Protein AF-A0AAE4LJT6-F1 (afdb_monomer_lite)

Secondary structure (DSSP, 8-state):
------EEETTEEEPPGGGS--GGGB--HHHHHHHHHHHHHHTT-BPPPP-HHHHHHHTTT--B-S--TTSTTSHHHHHHHH-SS--SB--HHHHHHHTT-HHHHHHHHHHHHHHHHHHHHHTT---

Organism: NCBI:txid214856

Sequence (127 aa):
MQLGLIKAIEKGYELTVDCFINSAVRKTAAGIYKEICNFCNSKKVTPPNWDKRAMSVLLTKYNSINLSASESITITYQLNERCKTLPEKVSLSYFIKALNMQEQYKAVTERAKQAKQFKENFGGFAF

Foldseek 3Di:
DDPCQWDDDPPGIDGPPPVDQPPVFQDDLVQLLVLQCVLCVVVVAHRADDDPLLSVLCCVQARGDPDDCCDPSHLNVLCVVQCVDDDNYDHSQNSCVSSVNNVVSVVSVVVVVVVVVVCVVPVPDDD

pLDDT: mean 82.6, std 15.69, range [37.88, 97.0]

Structure (mmCIF, N/CA/C/O backbone):
data_AF-A0AAE4LJT6-F1
#
_entry.id   AF-A0AAE4LJT6-F1
#
loop_
_atom_site.group_PDB
_atom_site.id
_atom_site.type_symbol
_atom_site.label_atom_id
_atom_site.label_alt_id
_atom_site.label_comp_id
_atom_site.label_asym_id
_atom_site.label_entity_id
_atom_site.label_seq_id
_atom_site.pdbx_PDB_ins_code
_atom_site.Cartn_x
_atom_site.Cartn_y
_atom_site.Cartn_z
_atom_site.occupancy
_atom_site.B_iso_or_equiv
_atom_site.auth_seq_id
_atom_site.auth_comp_id
_atom_site.auth_asym_id
_atom_site.auth_atom_id
_atom_site.pdbx_PDB_model_num
ATOM 1 N N . MET A 1 1 ? -0.154 10.194 24.386 1.00 38.34 1 MET A N 1
ATOM 2 C CA . MET A 1 1 ? 1.320 10.189 24.280 1.00 38.34 1 MET A CA 1
ATOM 3 C C . MET A 1 1 ? 1.708 11.067 23.105 1.00 38.34 1 MET A C 1
ATOM 5 O O . MET A 1 1 ? 1.409 10.706 21.976 1.00 38.34 1 MET A O 1
ATOM 9 N N . GLN A 1 2 ? 2.270 12.247 23.368 1.00 37.88 2 GLN A N 1
ATOM 10 C CA . GLN A 1 2 ? 2.907 13.076 22.343 1.00 37.88 2 GLN A CA 1
ATOM 11 C C . GLN A 1 2 ? 4.309 12.513 22.109 1.00 37.88 2 GLN A C 1
ATOM 13 O O . GLN A 1 2 ? 5.107 12.462 23.042 1.00 37.88 2 GLN A O 1
ATOM 18 N N . LEU A 1 3 ? 4.597 12.068 20.887 1.00 48.88 3 LEU A N 1
ATOM 19 C CA . LEU A 1 3 ? 5.966 11.778 20.474 1.00 48.88 3 LEU A CA 1
ATOM 20 C C . LEU A 1 3 ? 6.714 13.116 20.447 1.00 48.88 3 LEU A C 1
ATOM 22 O O . LEU A 1 3 ? 6.451 13.966 19.595 1.00 48.88 3 LEU A O 1
ATOM 26 N N . GLY A 1 4 ? 7.591 13.320 21.430 1.00 49.19 4 GLY A N 1
ATOM 27 C CA . GLY A 1 4 ? 8.492 14.465 21.531 1.00 49.19 4 GLY A CA 1
ATOM 28 C C . GLY A 1 4 ? 9.580 14.381 20.469 1.00 49.19 4 GLY A C 1
ATOM 29 O O . GLY A 1 4 ? 10.736 14.124 20.787 1.00 49.19 4 GLY A O 1
ATOM 30 N N . LEU A 1 5 ? 9.190 14.555 19.206 1.00 60.84 5 LEU A N 1
ATOM 31 C CA . LEU A 1 5 ? 10.070 14.435 18.040 1.00 60.84 5 LEU A CA 1
ATOM 32 C C . LEU A 1 5 ? 11.128 15.546 17.994 1.00 60.84 5 LEU A C 1
ATOM 34 O O . LEU A 1 5 ? 12.158 15.388 17.348 1.00 60.84 5 LEU A O 1
ATOM 38 N N . ILE A 1 6 ? 10.875 16.673 18.667 1.00 61.31 6 ILE A N 1
ATOM 39 C CA . ILE A 1 6 ? 11.758 17.837 18.693 1.00 61.31 6 ILE A CA 1
ATOM 40 C C . ILE A 1 6 ? 11.671 18.491 20.076 1.00 61.31 6 ILE A C 1
ATOM 42 O O . ILE A 1 6 ? 10.572 18.778 20.557 1.00 61.31 6 ILE A O 1
ATOM 46 N N . LYS A 1 7 ? 12.821 18.746 20.707 1.00 71.38 7 LYS A N 1
ATOM 47 C CA . LYS A 1 7 ? 12.932 19.485 21.970 1.00 71.38 7 LYS A CA 1
ATOM 48 C C . LYS A 1 7 ? 13.518 20.869 21.701 1.00 71.38 7 LYS A C 1
ATOM 50 O O . LYS A 1 7 ? 14.602 20.982 21.139 1.00 71.38 7 LYS A O 1
ATOM 55 N N . ALA A 1 8 ? 12.818 21.926 22.104 1.00 75.50 8 ALA A N 1
ATOM 56 C CA . ALA A 1 8 ? 13.373 23.277 22.061 1.00 75.50 8 ALA A CA 1
ATOM 57 C C . ALA A 1 8 ? 14.460 23.437 23.138 1.00 75.50 8 ALA A C 1
ATOM 59 O O . ALA A 1 8 ? 14.272 23.021 24.283 1.00 75.50 8 ALA A O 1
ATOM 60 N N . ILE A 1 9 ? 15.582 24.043 22.764 1.00 80.81 9 ILE A N 1
ATOM 61 C CA . ILE A 1 9 ? 16.697 24.398 23.646 1.00 80.81 9 ILE A CA 1
ATOM 62 C C . ILE A 1 9 ? 17.036 25.880 23.466 1.00 80.81 9 ILE A C 1
ATOM 64 O O . ILE A 1 9 ? 16.627 26.513 22.495 1.00 80.81 9 ILE A O 1
ATOM 68 N N . GLU A 1 10 ? 17.812 26.438 24.394 1.00 78.19 10 GLU A N 1
ATOM 69 C CA . GLU A 1 10 ? 18.091 27.880 24.493 1.00 78.19 10 GLU A CA 1
ATOM 70 C C . GLU A 1 10 ? 18.632 28.515 23.195 1.00 78.19 10 GLU A C 1
ATOM 72 O O . GLU A 1 10 ? 18.427 29.701 22.950 1.00 78.19 10 GLU A O 1
ATOM 77 N N . LYS A 1 11 ? 19.281 27.726 22.326 1.00 77.12 11 LYS A N 1
ATOM 78 C CA . LYS A 1 11 ? 19.826 28.178 21.033 1.00 77.12 11 LYS A CA 1
ATOM 79 C C . LYS A 1 11 ? 19.384 27.32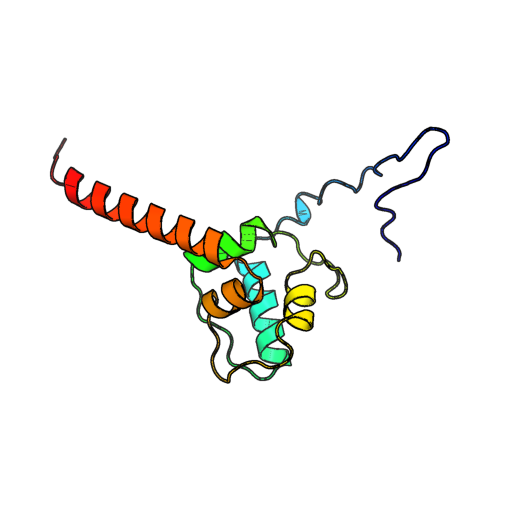8 19.836 1.00 77.12 11 LYS A C 1
ATOM 81 O O . LYS A 1 11 ? 20.121 27.225 18.858 1.00 77.12 11 LYS A O 1
ATOM 86 N N . GLY A 1 12 ? 18.206 26.705 19.892 1.00 75.88 12 GLY A N 1
ATOM 87 C CA . GLY A 1 12 ? 17.660 25.976 18.745 1.00 75.88 12 GLY A CA 1
ATOM 88 C C . GLY A 1 12 ? 16.780 24.793 19.121 1.00 75.88 12 GLY A C 1
ATOM 89 O O . GLY A 1 12 ? 16.034 24.835 20.093 1.00 75.88 12 GLY A O 1
ATOM 90 N N . TYR A 1 13 ? 16.865 23.731 18.327 1.00 73.75 13 TYR A N 1
ATOM 91 C CA . TYR A 1 13 ? 16.080 22.520 18.518 1.00 73.75 13 TYR A CA 1
ATOM 92 C C . TYR A 1 13 ? 16.996 21.297 18.512 1.00 73.75 13 TYR A C 1
ATOM 94 O O . TYR A 1 13 ? 17.849 21.161 17.637 1.00 73.75 13 TYR A O 1
ATOM 102 N N . GLU A 1 14 ? 16.802 20.411 19.481 1.00 65.56 14 GLU A N 1
ATOM 103 C CA . GLU A 1 14 ? 17.462 19.115 19.573 1.00 65.56 14 GLU A CA 1
ATOM 104 C C . GLU A 1 14 ? 16.492 18.024 19.099 1.00 65.56 14 GLU A C 1
ATOM 106 O O . GLU A 1 14 ? 15.342 17.951 19.546 1.00 65.56 14 GLU A O 1
ATOM 111 N N . LEU A 1 15 ? 16.950 17.176 18.176 1.00 65.00 15 LEU A N 1
ATOM 112 C CA . LEU A 1 15 ? 16.246 15.946 17.823 1.00 65.00 15 LEU A CA 1
ATOM 113 C C . LEU A 1 15 ? 16.491 14.942 18.948 1.00 65.00 15 LEU A C 1
ATOM 115 O O . LEU A 1 15 ? 17.636 14.602 19.239 1.00 65.00 15 LEU A O 1
ATOM 119 N N . THR A 1 16 ? 15.424 14.479 19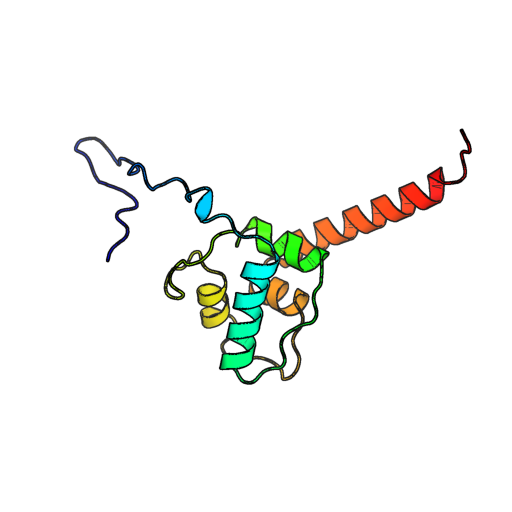.594 1.00 62.06 16 THR A N 1
ATOM 120 C CA . THR A 1 16 ? 15.541 13.444 20.624 1.00 62.06 16 THR A CA 1
ATOM 121 C C . THR A 1 16 ? 16.032 12.143 19.976 1.00 62.06 16 THR A C 1
ATOM 123 O O . THR A 1 16 ? 15.769 11.883 18.801 1.00 62.06 16 THR A O 1
ATOM 126 N N . VAL A 1 17 ? 16.789 11.327 20.717 1.00 50.00 17 VAL A N 1
ATOM 127 C CA . VAL A 1 17 ? 17.453 10.091 20.232 1.00 50.00 17 VAL A CA 1
ATOM 128 C C . VAL A 1 17 ? 16.515 9.059 19.577 1.00 50.00 17 VAL A C 1
ATOM 130 O O . VAL A 1 17 ? 16.986 8.168 18.875 1.00 50.00 17 VAL A O 1
ATOM 133 N N . ASP A 1 18 ? 15.199 9.239 19.699 1.00 50.19 18 ASP A N 1
ATOM 134 C CA . ASP A 1 18 ? 14.158 8.459 19.020 1.00 50.19 18 ASP A CA 1
ATOM 135 C C . ASP A 1 18 ? 13.809 8.979 17.605 1.00 50.19 18 ASP A C 1
ATOM 137 O O . ASP A 1 18 ? 12.872 8.497 16.966 1.00 50.19 18 ASP A O 1
ATOM 141 N N . CYS A 1 19 ? 14.554 9.957 17.074 1.00 52.75 19 CYS A N 1
ATOM 142 C CA . CYS A 1 19 ? 14.349 10.507 15.728 1.00 52.75 19 CYS A CA 1
ATOM 143 C C . CYS A 1 19 ? 14.723 9.522 14.601 1.00 52.75 19 CYS A C 1
ATOM 145 O O . CYS A 1 19 ? 14.325 9.702 13.445 1.00 52.75 19 CYS A O 1
ATOM 147 N N . PHE A 1 20 ? 15.472 8.461 14.905 1.00 50.56 20 PHE A N 1
ATOM 148 C CA . PHE A 1 20 ? 15.686 7.374 13.959 1.00 50.56 20 PHE A CA 1
ATOM 149 C C . PHE A 1 20 ? 14.567 6.353 14.129 1.00 50.56 20 PHE A C 1
ATOM 151 O O . PHE A 1 20 ? 14.456 5.730 15.182 1.00 50.56 20 PHE A O 1
ATOM 158 N N . ILE A 1 21 ? 13.761 6.147 13.079 1.00 51.16 21 ILE A N 1
ATOM 159 C CA . ILE A 1 21 ? 12.835 5.009 13.007 1.00 51.16 21 ILE A CA 1
ATOM 160 C C . ILE A 1 21 ? 13.644 3.758 13.359 1.00 51.16 21 ILE A C 1
ATOM 162 O O . ILE A 1 21 ? 14.527 3.355 12.592 1.00 51.16 21 ILE A O 1
ATOM 166 N N . ASN A 1 22 ? 13.360 3.200 14.539 1.00 49.34 22 ASN A N 1
ATOM 167 C CA . ASN A 1 22 ? 14.025 2.028 15.087 1.00 49.34 22 ASN A CA 1
ATOM 168 C C . ASN A 1 22 ? 14.101 0.955 13.987 1.00 49.34 22 ASN A C 1
ATOM 170 O O . ASN A 1 22 ? 13.131 0.743 13.256 1.00 49.34 22 ASN A O 1
ATOM 174 N N . SER A 1 23 ? 15.244 0.294 13.809 1.00 52.31 23 SER A N 1
ATOM 175 C CA . SER A 1 23 ? 15.384 -0.744 12.778 1.00 52.31 23 SER A CA 1
ATOM 176 C C . SER A 1 23 ? 14.341 -1.858 12.951 1.00 52.31 23 SER A C 1
ATOM 178 O O . SER A 1 23 ? 13.882 -2.409 11.952 1.00 52.31 23 SER A O 1
ATOM 180 N N . ALA A 1 24 ? 13.874 -2.094 14.186 1.00 49.94 24 ALA A N 1
ATOM 181 C CA . ALA A 1 24 ? 12.760 -2.987 14.516 1.00 49.94 24 ALA A CA 1
ATOM 182 C C . ALA A 1 24 ? 11.396 -2.553 13.926 1.00 49.94 24 ALA A C 1
ATOM 184 O O . ALA A 1 24 ? 10.488 -3.372 13.795 1.00 49.94 24 ALA A O 1
ATOM 185 N N . VAL A 1 25 ? 11.251 -1.277 13.554 1.00 51.44 25 VAL A N 1
ATOM 186 C CA . VAL A 1 25 ? 10.048 -0.657 12.968 1.00 51.44 25 VAL A CA 1
ATOM 187 C C . VAL A 1 25 ? 10.099 -0.644 11.430 1.00 51.44 25 VAL A C 1
ATOM 189 O O . VAL A 1 25 ? 9.081 -0.386 10.790 1.00 51.44 25 VAL A O 1
ATOM 192 N N . ARG A 1 26 ? 11.233 -0.974 10.787 1.00 54.06 26 ARG A N 1
ATOM 193 C CA . ARG A 1 26 ? 11.282 -1.142 9.320 1.00 54.06 26 ARG A CA 1
ATOM 194 C C . ARG A 1 26 ? 10.540 -2.429 8.933 1.00 54.06 26 ARG A C 1
ATOM 196 O O . ARG A 1 26 ? 11.049 -3.524 9.161 1.00 54.06 26 ARG A O 1
ATOM 203 N N . LYS A 1 27 ? 9.336 -2.331 8.350 1.00 65.25 27 LYS A N 1
ATOM 204 C CA . LYS A 1 27 ? 8.557 -3.519 7.941 1.00 65.25 27 LYS A CA 1
ATOM 205 C C . LYS A 1 27 ? 8.968 -4.058 6.587 1.00 65.25 27 LYS A C 1
ATOM 207 O O . LYS A 1 27 ? 9.353 -3.357 5.654 1.00 65.25 27 LYS A O 1
ATOM 212 N N . THR A 1 28 ? 8.728 -5.354 6.493 1.00 78.25 28 THR A N 1
ATOM 213 C CA . THR A 1 28 ? 8.649 -6.139 5.275 1.00 78.25 28 THR A CA 1
ATOM 214 C C . THR A 1 28 ? 7.427 -5.737 4.446 1.00 78.25 28 THR A C 1
ATOM 216 O O . THR A 1 28 ? 6.382 -5.341 4.969 1.00 78.25 28 THR A O 1
ATOM 219 N N . ALA A 1 29 ? 7.528 -5.895 3.129 1.00 86.56 29 ALA A N 1
ATOM 220 C CA . ALA A 1 29 ? 6.472 -5.564 2.175 1.00 86.56 29 ALA A CA 1
ATOM 221 C C . ALA A 1 29 ? 5.096 -6.183 2.528 1.00 86.56 29 ALA A C 1
ATOM 223 O O . ALA A 1 29 ? 4.059 -5.543 2.356 1.00 86.56 29 ALA A O 1
ATOM 224 N N . ALA A 1 30 ? 5.087 -7.402 3.082 1.00 89.31 30 ALA A N 1
ATOM 225 C CA . ALA A 1 30 ? 3.878 -8.108 3.517 1.00 89.31 30 ALA A CA 1
ATOM 226 C C . ALA A 1 30 ? 3.100 -7.350 4.600 1.00 89.31 30 ALA A C 1
ATOM 228 O O . ALA A 1 30 ? 1.873 -7.371 4.654 1.00 89.31 30 ALA A O 1
ATOM 229 N N . GLY A 1 31 ? 3.824 -6.661 5.468 1.00 90.56 31 GLY A N 1
ATOM 230 C CA . GLY A 1 31 ? 3.247 -5.978 6.596 1.00 90.56 31 GLY A CA 1
ATOM 231 C C . GLY A 1 31 ? 2.524 -4.678 6.241 1.00 90.56 31 GLY A C 1
ATOM 232 O O . GLY A 1 31 ? 1.457 -4.416 6.790 1.00 90.56 31 GLY A O 1
ATOM 233 N N . ILE A 1 32 ? 3.064 -3.907 5.293 1.00 92.19 32 ILE A N 1
ATOM 234 C CA . ILE A 1 32 ? 2.376 -2.741 4.715 1.00 92.19 32 ILE A CA 1
ATOM 235 C C . ILE A 1 32 ? 1.174 -3.194 3.886 1.00 92.19 32 ILE A C 1
ATOM 237 O O . ILE A 1 32 ? 0.094 -2.619 3.981 1.00 92.19 32 ILE A O 1
ATOM 241 N N . TYR A 1 33 ? 1.319 -4.281 3.128 1.00 95.00 33 TYR A N 1
ATOM 242 C CA . TYR A 1 33 ? 0.202 -4.854 2.384 1.00 95.00 33 TYR A CA 1
ATOM 243 C C . TYR A 1 33 ? -0.943 -5.315 3.294 1.00 95.00 33 TYR A C 1
ATOM 245 O O . TYR A 1 33 ? -2.105 -5.071 2.978 1.00 95.00 33 TYR A O 1
ATOM 253 N N . LYS A 1 34 ? -0.636 -5.899 4.460 1.00 93.50 34 LYS A N 1
ATOM 254 C CA . LYS A 1 34 ? -1.646 -6.247 5.470 1.00 93.50 34 LYS A CA 1
ATOM 255 C C . LYS A 1 34 ? -2.418 -5.017 5.958 1.00 93.50 34 LYS A C 1
ATOM 257 O O . LYS A 1 34 ? -3.631 -5.100 6.115 1.00 93.50 34 LYS A O 1
ATOM 262 N N . GLU A 1 35 ? -1.756 -3.878 6.159 1.00 93.88 35 GLU A N 1
ATOM 263 C CA . GLU A 1 35 ? -2.430 -2.625 6.537 1.00 93.88 35 GLU A CA 1
ATOM 264 C C . GLU A 1 35 ? -3.371 -2.121 5.435 1.00 93.88 35 GLU A C 1
ATOM 266 O O . GLU A 1 35 ? -4.515 -1.772 5.723 1.00 93.88 35 GLU A O 1
ATOM 271 N N . ILE A 1 36 ? -2.947 -2.183 4.168 1.00 95.44 36 ILE A N 1
ATOM 272 C CA . ILE A 1 36 ? -3.808 -1.856 3.018 1.00 95.44 36 ILE A CA 1
ATOM 273 C C . ILE A 1 36 ? -5.024 -2.792 2.966 1.00 95.44 36 ILE A C 1
ATOM 275 O O . ILE A 1 36 ? -6.148 -2.332 2.768 1.00 95.44 36 ILE A O 1
ATOM 279 N N . CYS A 1 37 ? -4.825 -4.097 3.177 1.00 95.38 37 CYS A N 1
ATOM 280 C CA . CYS A 1 37 ? -5.918 -5.071 3.206 1.00 95.38 37 CYS A CA 1
ATOM 281 C C . CYS A 1 37 ? -6.902 -4.779 4.343 1.00 95.38 37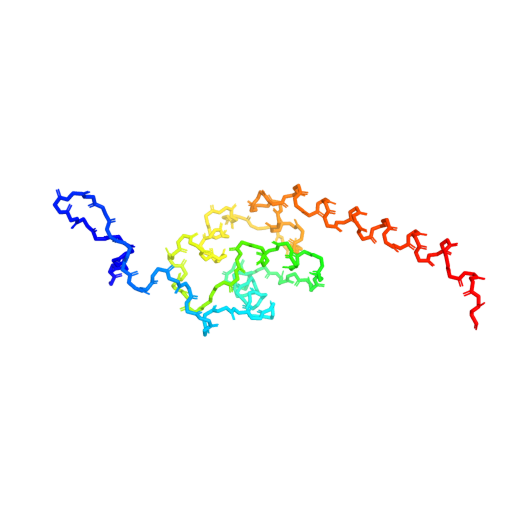 CYS A C 1
ATOM 283 O O . CYS A 1 37 ? -8.109 -4.756 4.118 1.00 95.38 37 CYS A O 1
ATOM 285 N N . ASN A 1 38 ? -6.399 -4.494 5.546 1.00 95.12 38 ASN A N 1
ATOM 286 C CA . ASN A 1 38 ? -7.227 -4.137 6.696 1.00 95.12 38 ASN A CA 1
ATOM 287 C C . ASN A 1 38 ? -8.040 -2.861 6.441 1.00 95.12 38 ASN A C 1
ATOM 289 O O . ASN A 1 38 ? -9.217 -2.804 6.795 1.00 95.12 38 ASN A O 1
ATOM 293 N N . PHE A 1 39 ? -7.437 -1.860 5.795 1.00 95.12 39 PHE A N 1
ATOM 294 C CA . PHE A 1 39 ? -8.138 -0.652 5.367 1.00 95.12 39 PHE A CA 1
ATOM 295 C C . PHE A 1 39 ? -9.259 -0.963 4.360 1.00 95.12 39 PHE A C 1
ATOM 297 O O . PHE A 1 39 ? -10.375 -0.480 4.524 1.00 95.12 39 PHE A O 1
ATOM 304 N N . CYS A 1 40 ? -9.013 -1.809 3.355 1.00 95.75 40 CYS A N 1
ATOM 305 C CA . CYS A 1 40 ? -10.055 -2.207 2.398 1.00 95.75 40 CYS A CA 1
ATOM 306 C C . CYS A 1 40 ? -11.204 -2.953 3.097 1.00 95.75 40 CYS A C 1
ATOM 308 O O . CYS A 1 40 ? -12.373 -2.632 2.885 1.00 95.75 40 CYS A O 1
ATOM 310 N N . ASN A 1 41 ? -10.869 -3.879 4.000 1.00 94.62 41 ASN A N 1
ATOM 311 C CA . ASN A 1 41 ? -11.844 -4.652 4.767 1.00 94.62 41 ASN A CA 1
ATOM 312 C C . ASN A 1 41 ? -12.724 -3.761 5.656 1.00 94.62 41 ASN A C 1
ATOM 314 O O . ASN A 1 41 ? -13.936 -3.960 5.704 1.00 94.62 41 ASN A O 1
ATOM 318 N N . SER A 1 42 ? -12.155 -2.744 6.316 1.00 94.38 42 SER A N 1
ATOM 319 C CA . SER A 1 42 ? -12.938 -1.809 7.144 1.00 94.38 42 SER A CA 1
ATOM 320 C C . SER A 1 42 ? -13.919 -0.967 6.319 1.00 94.38 42 SER A C 1
ATOM 322 O O . SER A 1 42 ? -14.965 -0.556 6.820 1.00 94.38 42 SER A O 1
ATOM 324 N N . LYS A 1 43 ? -13.616 -0.764 5.033 1.00 93.75 43 LYS A N 1
ATOM 325 C CA . LYS A 1 43 ? -14.484 -0.109 4.048 1.00 93.75 43 LYS A CA 1
ATOM 326 C C . LYS A 1 43 ? -15.401 -1.080 3.297 1.00 93.75 43 LYS A C 1
ATOM 328 O O . LYS A 1 43 ? -16.139 -0.635 2.426 1.00 93.75 43 LYS A O 1
ATOM 333 N N . LYS A 1 44 ? -15.383 -2.377 3.638 1.00 93.69 44 LYS A N 1
ATOM 334 C CA . LYS A 1 44 ? -16.134 -3.450 2.960 1.00 93.69 44 LYS A CA 1
ATOM 335 C C . LYS A 1 44 ? -15.825 -3.551 1.457 1.00 93.69 44 LYS A C 1
ATOM 337 O O . LYS A 1 44 ? -16.694 -3.886 0.661 1.00 93.69 44 LYS A O 1
ATOM 342 N N . VAL A 1 45 ? -14.581 -3.262 1.077 1.00 94.12 45 VAL A N 1
ATOM 343 C CA . VAL A 1 45 ? -14.077 -3.354 -0.300 1.00 94.12 45 VAL A CA 1
ATOM 344 C C . VAL A 1 45 ? -13.128 -4.537 -0.418 1.00 94.12 45 VAL A C 1
ATOM 346 O O . VAL A 1 45 ? -12.351 -4.813 0.496 1.00 94.12 45 VAL A O 1
ATOM 349 N N . THR A 1 46 ? -13.164 -5.220 -1.563 1.00 95.44 46 THR A N 1
ATOM 350 C CA . THR A 1 46 ? -12.273 -6.358 -1.821 1.00 95.44 46 THR A CA 1
ATOM 351 C C . THR A 1 46 ? -10.815 -5.883 -1.852 1.00 95.44 46 THR A C 1
ATOM 353 O O . THR A 1 46 ? -10.496 -4.997 -2.653 1.00 95.44 46 THR A O 1
ATOM 356 N N . PRO A 1 47 ? -9.915 -6.445 -1.021 1.00 95.44 47 PRO A N 1
ATOM 357 C CA . PRO A 1 47 ? -8.506 -6.073 -1.032 1.00 95.44 47 PRO A CA 1
ATOM 358 C C . PRO A 1 47 ? -7.849 -6.266 -2.409 1.00 95.44 47 PRO A C 1
ATOM 360 O O . PRO A 1 47 ? -8.205 -7.191 -3.142 1.00 95.44 47 PRO A O 1
ATOM 363 N N . PRO A 1 48 ? -6.869 -5.424 -2.774 1.00 96.94 48 PRO A N 1
ATOM 364 C CA . PRO A 1 48 ? -6.201 -5.523 -4.064 1.00 96.94 48 PRO A CA 1
ATOM 365 C C . PRO A 1 48 ? -5.280 -6.746 -4.126 1.00 96.94 48 PRO A C 1
ATOM 367 O O . PRO A 1 48 ? -4.632 -7.097 -3.140 1.00 96.94 48 PRO A O 1
ATOM 370 N N . ASN A 1 49 ? -5.116 -7.326 -5.315 1.00 96.38 49 ASN A N 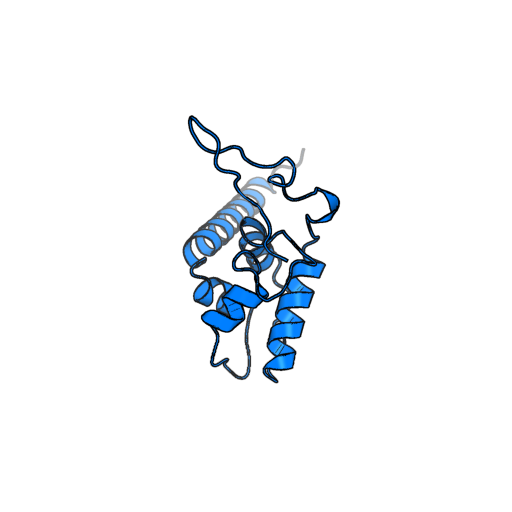1
ATOM 371 C CA . ASN A 1 49 ? -4.075 -8.327 -5.557 1.00 96.38 49 ASN A CA 1
ATOM 372 C C . ASN A 1 49 ? -2.669 -7.735 -5.369 1.00 96.38 49 ASN A C 1
ATOM 374 O O . ASN A 1 49 ? -2.433 -6.545 -5.603 1.00 96.38 49 ASN A O 1
ATOM 378 N N . TRP A 1 50 ? -1.724 -8.589 -4.976 1.00 95.25 50 TRP A N 1
ATOM 379 C CA . TRP A 1 50 ? -0.326 -8.203 -4.823 1.00 95.25 50 TRP A CA 1
ATOM 380 C C . TRP A 1 50 ? 0.303 -7.781 -6.158 1.00 95.25 50 TRP A C 1
ATOM 382 O O . TRP A 1 50 ? 0.289 -8.526 -7.135 1.00 95.25 50 TRP A O 1
ATOM 392 N N . ASP A 1 51 ? 0.946 -6.615 -6.166 1.00 95.31 51 ASP A N 1
ATOM 393 C CA . ASP A 1 51 ? 1.763 -6.110 -7.270 1.00 95.31 51 ASP A CA 1
ATOM 394 C C . ASP A 1 51 ? 3.128 -5.694 -6.712 1.00 95.31 51 ASP A C 1
ATOM 396 O O . ASP A 1 51 ? 3.253 -4.742 -5.938 1.00 95.31 51 ASP A O 1
ATOM 400 N N . LYS A 1 52 ? 4.176 -6.413 -7.131 1.00 92.44 52 LYS A N 1
ATOM 401 C CA . LYS A 1 52 ? 5.552 -6.197 -6.663 1.00 92.44 52 LYS A CA 1
ATOM 402 C C . LYS A 1 52 ? 6.072 -4.791 -6.988 1.00 92.44 52 LYS A C 1
ATOM 404 O O . LYS A 1 52 ? 6.788 -4.209 -6.175 1.00 92.44 52 LYS A O 1
ATOM 409 N N . ARG A 1 53 ? 5.734 -4.239 -8.158 1.00 93.06 53 ARG A N 1
ATOM 410 C CA . ARG A 1 53 ? 6.183 -2.903 -8.583 1.00 93.06 53 ARG A CA 1
ATOM 411 C C . ARG A 1 53 ? 5.471 -1.836 -7.769 1.00 93.06 53 ARG A C 1
ATOM 413 O O . ARG A 1 53 ? 6.125 -0.936 -7.249 1.00 93.06 53 ARG A O 1
ATOM 420 N N . ALA A 1 54 ? 4.160 -1.970 -7.603 1.00 95.62 54 ALA A N 1
ATOM 421 C CA . ALA A 1 54 ? 3.379 -1.021 -6.831 1.00 95.62 54 ALA A CA 1
ATOM 422 C C . ALA A 1 54 ? 3.807 -1.022 -5.357 1.00 95.62 54 ALA A C 1
ATOM 424 O O . ALA A 1 54 ? 4.048 0.037 -4.781 1.00 95.62 54 ALA A O 1
ATOM 425 N N . MET A 1 55 ? 4.021 -2.206 -4.776 1.00 95.00 55 MET A N 1
ATOM 426 C CA . MET A 1 55 ? 4.556 -2.315 -3.420 1.00 95.00 55 MET A CA 1
ATOM 427 C C . MET A 1 55 ? 5.935 -1.679 -3.282 1.00 95.00 55 MET A C 1
ATOM 429 O O . MET A 1 55 ? 6.166 -0.976 -2.305 1.00 95.00 55 MET A O 1
ATOM 433 N N . SER A 1 56 ? 6.837 -1.860 -4.254 1.00 92.62 56 SER A N 1
ATOM 434 C CA . SER A 1 56 ? 8.164 -1.233 -4.189 1.00 92.62 56 SER A CA 1
ATOM 435 C C . SER A 1 56 ? 8.094 0.295 -4.128 1.00 92.62 56 SER A C 1
ATOM 437 O O . SER A 1 56 ? 8.883 0.907 -3.418 1.00 92.62 56 SER A O 1
ATOM 439 N N . VAL A 1 57 ? 7.115 0.897 -4.813 1.00 94.81 57 VAL A N 1
ATOM 440 C CA . VAL A 1 57 ? 6.868 2.343 -4.774 1.00 94.81 57 VAL A CA 1
ATOM 441 C C . VAL A 1 57 ? 6.281 2.756 -3.434 1.00 94.81 57 VAL A C 1
ATOM 443 O O . VAL A 1 57 ? 6.773 3.700 -2.837 1.00 94.81 57 VAL A O 1
ATOM 446 N N . LEU A 1 58 ? 5.274 2.046 -2.921 1.00 94.25 58 LEU A N 1
ATOM 447 C CA . LEU A 1 58 ? 4.673 2.373 -1.622 1.00 94.25 58 LEU A CA 1
ATOM 448 C C . LEU A 1 58 ? 5.712 2.342 -0.491 1.00 94.25 58 LEU A C 1
ATOM 450 O O . LEU A 1 58 ? 5.720 3.224 0.366 1.00 94.25 58 LEU A O 1
ATOM 454 N N . LEU A 1 59 ? 6.632 1.377 -0.535 1.00 91.81 59 LEU A N 1
ATOM 455 C CA . LEU A 1 59 ? 7.688 1.202 0.462 1.00 91.81 59 LEU A CA 1
ATOM 456 C C . LEU A 1 59 ? 8.777 2.282 0.426 1.00 91.81 59 LEU A C 1
ATOM 458 O O . LEU A 1 59 ? 9.554 2.362 1.373 1.00 91.81 59 LEU A O 1
ATOM 462 N N . THR A 1 60 ? 8.853 3.129 -0.608 1.00 89.94 60 THR A N 1
ATOM 463 C CA . THR A 1 60 ? 9.799 4.263 -0.594 1.00 89.94 60 THR A CA 1
ATOM 464 C C . THR A 1 60 ? 9.419 5.298 0.462 1.00 89.94 60 THR A C 1
ATOM 466 O O . THR A 1 60 ? 10.291 5.981 0.992 1.00 89.94 60 THR A O 1
ATOM 469 N N . LYS A 1 61 ? 8.121 5.397 0.777 1.00 89.00 61 LYS A N 1
ATOM 470 C CA . LYS A 1 61 ? 7.560 6.382 1.706 1.00 89.00 61 LYS A CA 1
ATOM 471 C C . LYS A 1 61 ? 6.950 5.745 2.951 1.00 89.00 61 LYS A C 1
ATOM 473 O O . LYS A 1 61 ? 7.073 6.296 4.038 1.00 89.00 61 LYS A O 1
ATOM 478 N N . TYR A 1 62 ? 6.306 4.592 2.799 1.00 90.50 62 TYR A N 1
ATOM 479 C CA . TYR A 1 62 ? 5.589 3.897 3.865 1.00 90.50 62 TYR A CA 1
ATOM 480 C C . TYR A 1 62 ? 6.293 2.581 4.185 1.00 90.50 62 TYR A C 1
ATOM 482 O O . TYR A 1 62 ? 5.874 1.518 3.736 1.00 90.50 62 TYR A O 1
ATOM 490 N N . ASN A 1 63 ? 7.394 2.653 4.930 1.00 84.94 63 ASN A N 1
ATOM 491 C CA . ASN A 1 63 ? 8.191 1.491 5.344 1.00 84.94 63 ASN A CA 1
ATOM 492 C C . ASN A 1 63 ? 8.142 1.219 6.858 1.00 84.94 63 ASN A C 1
ATOM 494 O O . ASN A 1 63 ? 8.799 0.291 7.330 1.00 84.94 63 ASN A O 1
ATOM 498 N N . SER A 1 64 ? 7.352 1.997 7.597 1.00 81.06 64 SER A N 1
ATOM 499 C CA . SER A 1 64 ? 7.261 1.959 9.059 1.00 81.06 64 SER A CA 1
ATOM 500 C C . SER A 1 64 ? 5.933 1.421 9.533 1.00 81.06 64 SER A C 1
ATOM 502 O O . SER A 1 64 ? 4.907 1.616 8.880 1.00 81.06 64 SER A O 1
ATOM 504 N N . ILE A 1 65 ? 5.959 0.736 10.672 1.00 71.69 65 ILE A N 1
ATOM 505 C CA . ILE A 1 65 ? 4.867 -0.131 11.097 1.00 71.69 65 ILE A CA 1
ATOM 506 C C . ILE A 1 65 ? 4.680 -0.286 12.592 1.00 71.69 65 ILE A C 1
ATOM 508 O O . ILE A 1 65 ? 5.588 -0.024 13.362 1.00 71.69 65 ILE A O 1
ATOM 512 N N . ASN A 1 66 ? 3.499 -0.782 12.983 1.00 73.75 66 ASN A N 1
ATOM 513 C CA . ASN A 1 66 ? 3.062 -0.824 14.381 1.00 73.75 66 ASN A CA 1
ATOM 514 C C . ASN A 1 66 ? 3.022 0.587 14.992 1.00 73.75 66 ASN A C 1
ATOM 516 O O . ASN A 1 66 ? 2.978 0.743 16.205 1.00 73.75 66 ASN A O 1
ATOM 520 N N . LEU A 1 67 ? 3.022 1.598 14.124 1.00 80.56 67 LEU A N 1
ATOM 521 C CA . LEU A 1 67 ? 2.709 2.972 14.442 1.00 80.56 67 LEU A CA 1
ATOM 522 C C . LEU A 1 67 ? 1.194 3.108 14.535 1.00 80.56 67 LEU A C 1
ATOM 524 O O . LEU A 1 67 ? 0.445 2.351 13.905 1.00 80.56 67 LEU A O 1
ATOM 528 N N . SER A 1 68 ? 0.740 4.078 15.317 1.00 82.69 68 SER A N 1
ATOM 529 C CA . SER A 1 68 ? -0.686 4.337 15.434 1.00 82.69 68 SER A CA 1
ATOM 530 C C . SER A 1 68 ? -1.254 4.763 14.080 1.00 82.69 68 SER A C 1
ATOM 532 O O . SER A 1 68 ? -0.688 5.606 13.387 1.00 82.69 68 SER A O 1
ATOM 534 N N . ALA A 1 69 ? -2.434 4.251 13.721 1.00 83.31 69 ALA A N 1
ATOM 535 C CA . ALA A 1 69 ? -3.145 4.657 12.504 1.00 83.31 69 ALA A CA 1
ATOM 536 C C . ALA A 1 69 ? -3.558 6.146 12.500 1.00 83.31 69 ALA A C 1
ATOM 538 O O . ALA A 1 69 ? -4.016 6.650 11.477 1.00 83.31 69 ALA A O 1
ATOM 539 N N . SER A 1 70 ? -3.414 6.844 13.633 1.00 84.69 70 SER A N 1
ATOM 540 C CA . SER A 1 70 ? -3.594 8.294 13.756 1.00 84.69 70 SER A CA 1
ATOM 541 C C . SER A 1 70 ? -2.351 9.102 13.370 1.00 84.69 70 SER A C 1
ATOM 543 O O . SER A 1 70 ? -2.425 10.324 13.284 1.00 84.69 70 SER A O 1
ATOM 545 N N . GLU A 1 71 ? -1.198 8.458 13.182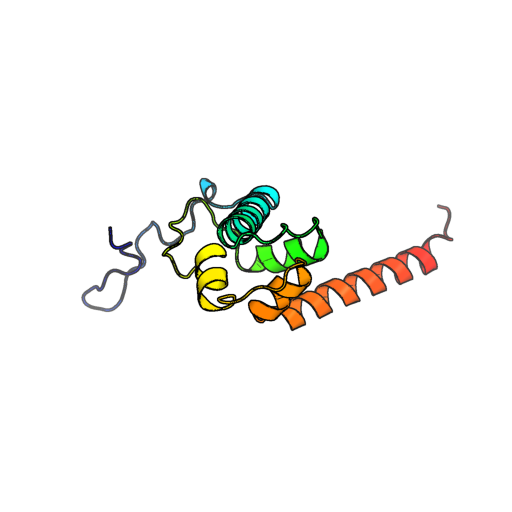 1.00 83.56 71 GLU A N 1
ATOM 546 C CA . GLU A 1 71 ? 0.046 9.140 12.837 1.00 83.56 71 GLU A CA 1
ATOM 547 C C . GLU A 1 71 ? 0.131 9.401 11.333 1.00 83.56 71 GLU A C 1
ATOM 549 O O . GLU A 1 71 ? -0.029 8.493 10.510 1.00 83.56 71 GLU A O 1
ATOM 554 N N . SER A 1 72 ? 0.461 10.644 10.971 1.00 85.38 72 SER A N 1
ATOM 555 C CA . SER A 1 72 ? 0.455 11.123 9.584 1.00 85.38 72 SER A CA 1
ATOM 556 C C . SER A 1 72 ? 1.457 10.424 8.664 1.00 85.38 72 SER A C 1
ATOM 558 O O . SER A 1 72 ? 1.269 10.411 7.444 1.00 85.38 72 SER A O 1
ATOM 560 N N . ILE A 1 73 ? 2.496 9.816 9.240 1.00 83.19 73 ILE A N 1
ATOM 561 C CA . ILE A 1 73 ? 3.518 9.046 8.527 1.00 83.19 73 ILE A CA 1
ATOM 562 C C . ILE A 1 73 ? 3.018 7.664 8.077 1.00 83.19 73 ILE A C 1
ATOM 564 O O . ILE A 1 73 ? 3.619 7.048 7.198 1.00 83.19 73 ILE A O 1
ATOM 568 N N . THR A 1 74 ? 1.910 7.167 8.635 1.00 88.69 74 THR A N 1
ATOM 569 C CA . THR A 1 74 ? 1.393 5.829 8.319 1.00 88.69 74 THR A CA 1
ATOM 570 C C . THR A 1 74 ? 0.602 5.802 7.018 1.00 88.69 74 THR A C 1
ATOM 572 O O . THR A 1 74 ? -0.070 6.766 6.639 1.00 88.69 74 THR A O 1
ATOM 575 N N . ILE A 1 75 ? 0.633 4.654 6.336 1.00 92.88 75 ILE A N 1
ATOM 576 C CA . ILE A 1 75 ? -0.173 4.450 5.129 1.00 92.88 75 ILE A CA 1
ATOM 577 C C . ILE A 1 75 ? -1.669 4.495 5.451 1.00 92.88 75 ILE A C 1
ATOM 579 O O . ILE A 1 75 ? -2.437 5.105 4.713 1.00 92.88 75 ILE A O 1
ATOM 583 N N . THR A 1 76 ? -2.076 3.919 6.584 1.00 93.19 76 THR A N 1
ATOM 584 C CA . THR A 1 76 ? -3.480 3.856 7.002 1.00 93.19 76 THR A CA 1
ATOM 585 C C . THR A 1 76 ? -4.068 5.252 7.220 1.00 93.19 76 THR A C 1
ATOM 587 O O . THR A 1 76 ? -5.156 5.528 6.716 1.00 93.19 76 THR A O 1
ATOM 590 N N . TYR A 1 77 ? -3.341 6.158 7.887 1.00 93.50 77 TYR A N 1
ATOM 591 C CA . TYR A 1 77 ? -3.772 7.551 8.045 1.00 93.50 77 TYR A CA 1
ATOM 592 C C . TYR A 1 77 ? -3.995 8.230 6.689 1.00 93.50 77 TYR A C 1
ATOM 594 O O . TYR A 1 77 ? -5.055 8.794 6.424 1.00 93.50 77 TYR A O 1
ATOM 602 N N . GLN A 1 78 ? -3.014 8.124 5.789 1.00 95.25 78 GLN A N 1
ATOM 603 C CA . GLN A 1 78 ? -3.074 8.769 4.476 1.00 95.25 78 GLN A CA 1
ATOM 604 C C . GLN A 1 78 ? -4.203 8.209 3.605 1.00 95.25 78 GLN A C 1
ATOM 606 O O . GLN A 1 78 ? -4.854 8.957 2.875 1.00 95.25 78 GLN A O 1
ATOM 611 N N . LEU A 1 79 ? -4.462 6.903 3.695 1.00 95.69 79 LEU A N 1
ATOM 612 C CA . LEU A 1 79 ? -5.589 6.268 3.021 1.00 95.69 79 LEU A CA 1
ATOM 613 C C . LEU A 1 79 ? -6.930 6.736 3.595 1.00 95.69 79 LEU A C 1
ATOM 615 O O . LEU A 1 79 ? -7.828 7.042 2.817 1.00 95.69 79 LEU A O 1
ATOM 619 N N . ASN A 1 80 ? -7.066 6.869 4.916 1.00 94.38 80 ASN A N 1
ATOM 620 C CA . ASN A 1 80 ? -8.283 7.407 5.532 1.00 94.38 80 ASN A CA 1
ATOM 621 C C . ASN A 1 80 ? -8.581 8.844 5.077 1.00 94.38 80 ASN A C 1
ATOM 623 O O . ASN A 1 80 ? -9.731 9.157 4.767 1.00 94.38 80 ASN A O 1
ATOM 627 N N . GLU A 1 81 ? -7.552 9.687 4.979 1.00 94.44 81 GLU A N 1
ATOM 628 C CA . GLU A 1 81 ? -7.695 11.078 4.536 1.00 94.44 81 GLU A CA 1
ATOM 629 C C . GLU A 1 81 ? -8.090 11.187 3.057 1.00 94.44 81 GLU A C 1
ATOM 631 O O . GLU A 1 81 ? -8.977 11.961 2.690 1.00 94.44 81 GLU A O 1
ATOM 636 N N . ARG A 1 82 ? -7.440 10.399 2.192 1.00 94.88 82 ARG A N 1
ATOM 637 C CA . ARG A 1 82 ? -7.526 10.554 0.728 1.00 94.88 82 ARG A CA 1
ATOM 638 C C . ARG A 1 82 ? -8.555 9.641 0.067 1.00 94.88 82 ARG A C 1
ATOM 640 O O . ARG A 1 82 ? -9.043 9.959 -1.012 1.00 94.88 82 ARG A O 1
ATOM 647 N N . CYS A 1 83 ? -8.891 8.515 0.689 1.00 94.62 83 CYS A N 1
ATOM 648 C CA . CYS A 1 83 ? -9.760 7.478 0.130 1.00 94.62 83 CYS A CA 1
ATOM 649 C C . CYS A 1 83 ? -11.054 7.343 0.949 1.00 94.62 83 CYS A C 1
ATOM 651 O O . CYS A 1 83 ? -11.383 6.265 1.449 1.00 94.62 83 CYS A O 1
ATOM 653 N N . LYS A 1 84 ? -11.791 8.452 1.110 1.00 89.56 84 LYS A N 1
ATOM 654 C CA . LYS A 1 84 ? -13.059 8.484 1.870 1.00 89.56 84 LYS A CA 1
ATOM 655 C C . LYS A 1 84 ? -14.131 7.592 1.244 1.00 89.56 84 LYS A C 1
ATOM 657 O O . LYS A 1 84 ? -14.850 6.904 1.966 1.00 89.56 84 LYS A O 1
ATOM 662 N N . THR A 1 85 ? -14.180 7.574 -0.084 1.00 88.94 85 THR A N 1
ATOM 663 C CA . THR A 1 85 ? -14.984 6.663 -0.898 1.00 88.94 85 THR A CA 1
ATOM 664 C C . THR A 1 85 ? -14.052 5.792 -1.733 1.00 88.94 85 THR A C 1
ATOM 666 O O . THR A 1 85 ? -13.052 6.262 -2.282 1.00 88.94 85 THR A O 1
ATOM 669 N N . LEU A 1 86 ? -14.353 4.498 -1.792 1.00 92.44 86 LEU A N 1
ATOM 670 C CA . LEU A 1 86 ? -13.596 3.524 -2.568 1.00 92.44 86 LEU A CA 1
ATOM 671 C C . LEU A 1 86 ? -14.515 2.896 -3.618 1.00 92.44 86 LEU A C 1
ATOM 673 O O . LEU A 1 86 ? -15.689 2.668 -3.325 1.00 92.44 86 LEU A O 1
ATOM 677 N N . PRO A 1 87 ? -13.999 2.593 -4.819 1.00 91.38 87 PRO A N 1
ATOM 678 C CA . PRO A 1 87 ? -14.715 1.744 -5.761 1.00 91.38 87 PRO A CA 1
ATOM 679 C C . PRO A 1 87 ? -14.834 0.313 -5.208 1.00 91.38 87 PRO A C 1
ATOM 681 O O . PRO A 1 87 ? -14.028 -0.106 -4.379 1.00 91.38 87 PRO A O 1
ATOM 684 N N . GLU A 1 88 ? -15.797 -0.465 -5.713 1.00 86.38 88 GLU A N 1
ATOM 685 C CA . GLU A 1 88 ? -16.018 -1.864 -5.293 1.00 86.38 88 GLU A CA 1
ATOM 686 C C . GLU A 1 88 ? -14.787 -2.763 -5.486 1.00 86.38 88 GLU A C 1
ATOM 688 O O . GLU A 1 88 ? -14.576 -3.728 -4.747 1.00 86.38 88 GLU A O 1
ATOM 693 N N . LYS A 1 89 ? -13.961 -2.436 -6.487 1.00 89.38 89 LYS A N 1
ATOM 694 C CA . LYS A 1 89 ? -12.701 -3.113 -6.792 1.00 89.38 89 LYS A CA 1
ATOM 695 C C . LYS A 1 89 ? -11.570 -2.099 -6.833 1.00 89.38 89 LYS A C 1
ATOM 697 O O . LYS A 1 89 ? -11.633 -1.114 -7.566 1.00 89.38 89 LYS A O 1
ATOM 702 N N . VAL A 1 90 ? -10.512 -2.380 -6.083 1.00 95.50 90 VAL A N 1
ATOM 703 C CA . VAL A 1 90 ? -9.312 -1.542 -5.995 1.00 95.50 90 VAL A CA 1
ATOM 704 C C . VAL A 1 90 ? -8.072 -2.322 -6.412 1.00 95.50 90 VAL A C 1
ATOM 706 O O . VAL A 1 90 ? -8.020 -3.549 -6.342 1.00 95.50 90 VAL A O 1
ATOM 709 N N . SER A 1 91 ? -7.042 -1.594 -6.831 1.00 97.00 91 SER A N 1
ATOM 710 C CA . SER A 1 91 ? -5.711 -2.123 -7.132 1.00 97.00 91 SER A CA 1
ATOM 711 C C . SER A 1 91 ? -4.651 -1.372 -6.324 1.00 97.00 91 SER A C 1
ATOM 713 O O . SER A 1 91 ? -4.875 -0.251 -5.865 1.00 97.00 91 SER A O 1
ATOM 715 N N . LEU A 1 92 ? -3.445 -1.929 -6.191 1.00 96.81 92 LEU A N 1
ATOM 716 C CA . LEU A 1 92 ? -2.337 -1.169 -5.598 1.00 96.81 92 LEU A CA 1
ATOM 717 C C . LEU A 1 92 ? -1.960 0.063 -6.443 1.00 96.81 92 LEU A C 1
ATOM 719 O O . LEU A 1 92 ? -1.558 1.085 -5.892 1.00 96.81 92 LEU A O 1
ATOM 723 N N . SER A 1 93 ? -2.159 0.015 -7.765 1.00 95.50 93 SER A N 1
ATOM 724 C CA . SER A 1 93 ? -1.974 1.178 -8.643 1.00 95.50 93 SER A CA 1
ATOM 725 C C . SER A 1 93 ? -2.999 2.292 -8.389 1.00 95.50 93 SER A C 1
ATOM 727 O O . SER A 1 93 ? -2.648 3.469 -8.486 1.00 95.50 93 SER A O 1
ATOM 729 N N . TYR A 1 94 ? -4.231 1.950 -7.995 1.00 96.62 94 TYR A N 1
ATOM 730 C CA . TYR A 1 94 ? -5.224 2.927 -7.545 1.00 96.62 94 TYR A CA 1
ATOM 731 C C . TYR A 1 94 ? -4.722 3.681 -6.309 1.00 96.62 94 TYR A C 1
ATOM 733 O O . TYR A 1 94 ? -4.720 4.911 -6.296 1.00 96.62 94 TYR A O 1
ATOM 741 N N . PHE A 1 95 ? -4.212 2.959 -5.306 1.00 96.69 95 PHE A N 1
ATOM 742 C CA . PHE A 1 95 ? -3.676 3.579 -4.093 1.00 96.69 95 PHE A CA 1
ATOM 743 C C . PHE A 1 95 ? -2.449 4.448 -4.364 1.00 96.69 95 PHE A C 1
ATOM 745 O O . PHE A 1 95 ? -2.344 5.538 -3.812 1.00 96.69 95 PHE A O 1
ATOM 752 N N . ILE A 1 96 ? -1.568 4.042 -5.277 1.00 96.75 96 ILE A N 1
ATOM 753 C CA . ILE A 1 96 ? -0.458 4.889 -5.739 1.00 96.75 96 ILE A CA 1
ATOM 754 C C . ILE A 1 96 ? -0.960 6.218 -6.302 1.00 96.75 96 ILE A C 1
ATOM 756 O O . ILE A 1 96 ? -0.387 7.265 -5.998 1.00 96.75 96 ILE A O 1
ATOM 760 N N . LYS A 1 97 ? -2.030 6.198 -7.106 1.00 95.88 97 LYS A N 1
ATOM 761 C CA . LYS A 1 97 ? -2.634 7.422 -7.643 1.00 95.88 97 LYS A CA 1
ATOM 762 C C . LYS A 1 97 ? -3.229 8.277 -6.523 1.00 95.88 97 LYS A C 1
ATOM 764 O O . LYS A 1 97 ? -2.924 9.460 -6.460 1.00 95.88 97 LYS A O 1
ATOM 769 N N . ALA A 1 98 ? -4.008 7.683 -5.619 1.00 95.75 98 ALA A N 1
ATOM 770 C CA . ALA A 1 98 ? -4.628 8.397 -4.498 1.00 95.75 98 ALA A CA 1
ATOM 771 C C . ALA A 1 98 ? -3.593 9.038 -3.548 1.00 95.75 98 ALA A C 1
ATOM 773 O O . ALA A 1 98 ? -3.800 10.129 -3.013 1.00 95.75 98 ALA A O 1
ATOM 774 N N . LEU A 1 99 ? -2.442 8.384 -3.374 1.00 95.81 99 LEU A N 1
ATOM 775 C CA . LEU A 1 99 ? -1.321 8.859 -2.560 1.00 95.81 99 LEU A CA 1
ATOM 776 C C . LEU A 1 99 ? -0.384 9.825 -3.314 1.00 95.81 99 LEU A C 1
ATOM 778 O O . LEU A 1 99 ? 0.630 10.239 -2.754 1.00 95.81 99 LEU A O 1
ATOM 782 N N . ASN A 1 100 ? -0.722 10.214 -4.551 1.00 95.25 100 ASN A N 1
ATOM 783 C CA . ASN A 1 100 ? 0.074 11.085 -5.425 1.00 95.25 100 ASN A CA 1
ATOM 784 C C . ASN A 1 100 ? 1.497 10.557 -5.702 1.00 95.25 100 ASN A C 1
ATOM 786 O O . ASN A 1 100 ? 2.448 11.324 -5.796 1.00 95.25 100 ASN A O 1
ATOM 790 N N . MET A 1 101 ? 1.657 9.239 -5.853 1.00 95.62 101 MET A N 1
ATOM 791 C CA . MET A 1 101 ? 2.947 8.577 -6.118 1.00 95.62 101 MET A CA 1
ATOM 792 C C . MET A 1 101 ? 3.086 8.105 -7.579 1.00 95.62 101 MET A C 1
ATOM 794 O O . MET A 1 101 ? 3.906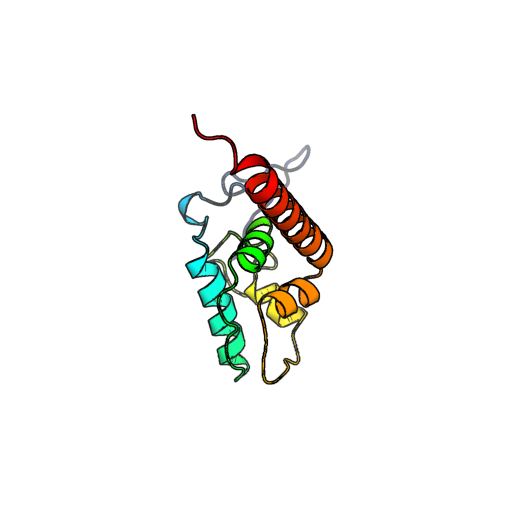 7.243 -7.901 1.00 95.62 101 MET A O 1
ATOM 798 N N . GLN A 1 102 ? 2.267 8.646 -8.488 1.00 95.06 102 GLN A N 1
ATOM 799 C CA . GLN A 1 102 ? 2.145 8.150 -9.862 1.00 95.06 102 GLN A CA 1
ATOM 800 C C . GLN A 1 102 ? 3.436 8.307 -10.683 1.00 95.06 102 GLN A C 1
ATOM 802 O O . GLN A 1 102 ? 3.763 7.422 -11.471 1.00 95.06 102 GLN A O 1
ATOM 807 N N . GLU A 1 103 ? 4.187 9.393 -10.497 1.00 94.25 103 GLU A N 1
ATOM 808 C CA . GLU A 1 103 ? 5.451 9.626 -11.214 1.00 94.25 103 GLU A CA 1
ATOM 809 C C . GLU A 1 103 ? 6.521 8.596 -10.845 1.00 94.25 103 GLU A C 1
ATOM 811 O O . GLU A 1 103 ? 7.167 8.024 -11.723 1.00 94.25 103 GLU A O 1
ATOM 816 N N . GLN A 1 104 ? 6.636 8.271 -9.555 1.00 92.06 104 GLN A N 1
ATOM 817 C CA . GLN A 1 104 ? 7.549 7.233 -9.072 1.00 92.06 104 GLN A CA 1
ATOM 818 C C . GLN A 1 104 ? 7.187 5.865 -9.661 1.00 92.06 104 GLN A C 1
ATOM 820 O O . GLN A 1 104 ? 8.059 5.114 -10.099 1.00 92.06 104 GLN A O 1
ATOM 825 N N . TYR A 1 105 ? 5.892 5.557 -9.743 1.00 93.88 105 TYR A N 1
ATOM 826 C CA . TYR A 1 105 ? 5.419 4.316 -10.352 1.00 93.88 105 TYR A CA 1
ATOM 827 C C . TYR A 1 105 ? 5.671 4.241 -11.858 1.00 93.88 105 TYR A C 1
ATOM 829 O O . TYR A 1 105 ? 6.072 3.181 -12.350 1.00 93.88 105 TYR A O 1
ATOM 837 N N . LYS A 1 106 ? 5.529 5.356 -12.587 1.00 93.56 106 LYS A N 1
ATOM 838 C CA . LYS A 1 106 ? 5.945 5.442 -13.995 1.00 93.56 106 LYS A CA 1
ATOM 839 C C . LYS A 1 106 ? 7.443 5.166 -14.132 1.00 93.56 106 LYS A C 1
ATOM 841 O O . LYS A 1 106 ? 7.816 4.288 -14.903 1.00 93.56 106 LYS A O 1
ATOM 846 N N . ALA A 1 107 ? 8.286 5.814 -13.327 1.00 92.75 107 ALA A N 1
ATOM 847 C CA . ALA A 1 107 ? 9.737 5.621 -13.370 1.00 92.75 107 ALA A CA 1
ATOM 848 C C . ALA A 1 107 ? 10.157 4.161 -13.109 1.00 92.75 107 ALA A C 1
ATOM 850 O O . ALA A 1 107 ? 10.970 3.606 -13.850 1.00 92.75 107 ALA A O 1
ATOM 851 N N . VAL A 1 108 ? 9.573 3.503 -12.099 1.00 90.62 108 VAL A N 1
ATOM 852 C CA . VAL A 1 108 ? 9.823 2.074 -11.819 1.00 90.62 108 VAL A CA 1
ATOM 853 C C . VAL A 1 108 ? 9.353 1.189 -12.976 1.00 90.62 108 VAL A C 1
ATOM 855 O O . VAL A 1 108 ? 10.022 0.219 -13.337 1.00 90.62 108 VAL A O 1
ATOM 858 N N . THR A 1 109 ? 8.214 1.522 -13.582 1.00 89.81 109 THR A N 1
ATOM 859 C CA . THR A 1 109 ? 7.651 0.745 -14.688 1.00 89.81 109 THR A CA 1
ATOM 860 C C . THR A 1 109 ? 8.510 0.837 -15.943 1.00 89.81 109 THR A C 1
ATOM 862 O O . THR A 1 109 ? 8.798 -0.207 -16.531 1.00 89.81 109 THR A O 1
ATOM 865 N N . GLU A 1 110 ? 8.959 2.039 -16.310 1.00 92.81 110 GLU A N 1
ATOM 866 C CA . GLU A 1 110 ? 9.813 2.277 -17.479 1.00 92.81 110 GLU A CA 1
ATOM 867 C C . GLU A 1 110 ? 11.189 1.626 -17.330 1.00 92.81 110 GLU A C 1
ATOM 869 O O . GLU A 1 110 ? 11.607 0.878 -18.213 1.00 92.81 110 GLU A O 1
ATOM 874 N N . ARG A 1 111 ? 11.848 1.773 -16.172 1.00 88.44 111 ARG A N 1
ATOM 875 C CA . ARG A 1 111 ? 13.122 1.078 -15.897 1.00 88.44 111 ARG A CA 1
ATOM 876 C C . ARG A 1 111 ? 13.002 -0.430 -16.082 1.00 88.44 111 ARG A C 1
ATOM 878 O O . ARG A 1 111 ? 13.871 -1.075 -16.658 1.00 88.44 111 ARG A O 1
ATOM 885 N N . ALA A 1 112 ? 11.900 -1.007 -15.620 1.00 87.50 112 ALA A N 1
ATOM 886 C CA . ALA A 1 112 ? 11.680 -2.437 -15.733 1.00 87.50 112 ALA A CA 1
ATOM 887 C C . ALA A 1 112 ? 11.152 -2.881 -17.114 1.00 87.50 112 ALA A C 1
ATOM 889 O O . ALA A 1 112 ? 11.085 -4.086 -17.353 1.00 87.50 112 ALA A O 1
ATOM 890 N N . LYS A 1 113 ? 10.771 -1.961 -18.014 1.00 88.56 113 LYS A N 1
ATOM 891 C CA . LYS A 1 113 ? 10.607 -2.240 -19.453 1.00 88.56 113 LYS A CA 1
ATOM 892 C C . LYS A 1 113 ? 11.967 -2.232 -20.150 1.00 88.56 113 LYS A C 1
ATOM 894 O O . LYS A 1 113 ? 12.291 -3.202 -20.825 1.00 88.56 113 LYS A O 1
ATOM 899 N N . GLN A 1 114 ? 12.785 -1.211 -19.894 1.00 86.94 114 GLN A N 1
ATOM 900 C CA . GLN A 1 114 ? 14.149 -1.105 -20.426 1.00 86.94 114 GLN A CA 1
ATOM 901 C C . GLN A 1 114 ? 15.004 -2.319 -20.040 1.00 86.94 114 GLN A C 1
ATOM 903 O O . GLN A 1 114 ? 15.662 -2.905 -20.890 1.00 86.94 114 GLN A O 1
ATOM 908 N N . ALA A 1 115 ? 14.931 -2.770 -18.783 1.00 86.19 115 ALA A N 1
ATOM 909 C CA . ALA A 1 115 ? 15.652 -3.961 -18.328 1.00 86.19 115 ALA A CA 1
ATOM 910 C C . ALA A 1 115 ? 15.208 -5.253 -19.041 1.00 86.19 115 ALA A C 1
ATOM 912 O O . ALA A 1 115 ? 16.028 -6.141 -19.264 1.00 86.19 115 ALA A O 1
ATOM 913 N N . LYS A 1 116 ? 13.922 -5.370 -19.411 1.00 84.75 116 LYS A N 1
ATOM 914 C CA . LYS A 1 116 ? 13.427 -6.506 -20.206 1.00 84.75 116 LYS A CA 1
ATOM 915 C C . LYS A 1 116 ? 13.956 -6.448 -21.636 1.00 84.75 116 LYS A C 1
ATOM 917 O O . LYS A 1 116 ? 14.526 -7.432 -22.083 1.00 84.75 116 LYS A O 1
ATOM 922 N N . GLN A 1 117 ? 13.849 -5.287 -22.284 1.00 80.06 117 GLN A N 1
ATOM 923 C CA . GLN A 1 117 ? 14.380 -5.068 -23.634 1.00 80.06 117 GLN A CA 1
ATOM 924 C C . GLN A 1 117 ? 15.885 -5.345 -23.699 1.00 80.06 117 GLN A C 1
ATOM 926 O O . GLN A 1 117 ? 16.352 -6.025 -24.602 1.00 80.06 117 GLN A O 1
ATOM 931 N N . PHE A 1 118 ? 16.650 -4.884 -22.707 1.00 78.25 118 PHE A N 1
ATOM 932 C CA . PHE A 1 118 ? 18.078 -5.179 -22.619 1.00 78.25 118 PHE A CA 1
ATOM 933 C C . PHE A 1 118 ? 18.336 -6.686 -22.471 1.00 78.25 118 PHE A C 1
ATOM 935 O O . PHE A 1 118 ? 19.163 -7.243 -23.184 1.00 78.25 118 PHE A O 1
ATOM 942 N N . LYS A 1 119 ? 17.598 -7.382 -21.597 1.00 78.75 119 LYS A N 1
ATOM 943 C CA . LYS A 1 119 ? 17.749 -8.834 -21.428 1.00 78.75 119 LYS A CA 1
ATOM 944 C C . LYS A 1 119 ? 17.407 -9.616 -22.703 1.00 78.75 119 LYS A C 1
ATOM 946 O O . LYS A 1 119 ? 18.080 -10.593 -23.000 1.00 78.75 119 LYS A O 1
ATOM 951 N N . GLU A 1 120 ? 16.379 -9.203 -23.436 1.00 78.19 120 GLU A N 1
ATOM 952 C CA . GLU A 1 120 ? 15.985 -9.820 -24.709 1.00 78.19 120 GLU A CA 1
ATOM 953 C C . GLU A 1 120 ? 17.041 -9.574 -25.798 1.00 78.19 120 GLU A C 1
ATOM 955 O O . GLU A 1 120 ? 17.439 -10.512 -26.482 1.00 78.19 120 GLU A O 1
ATOM 960 N N . ASN A 1 121 ? 17.577 -8.353 -25.889 1.00 71.94 121 ASN A N 1
ATOM 961 C CA . ASN A 1 121 ? 18.588 -7.986 -26.885 1.00 71.94 121 ASN A CA 1
ATOM 962 C C . ASN A 1 121 ? 19.965 -8.629 -26.636 1.00 71.94 121 ASN A C 1
ATOM 964 O O . ASN A 1 121 ? 20.706 -8.862 -27.585 1.00 71.94 121 ASN A O 1
ATOM 968 N N . PHE A 1 122 ? 20.318 -8.916 -25.379 1.00 65.81 122 PHE A N 1
ATOM 969 C CA . PHE A 1 122 ? 21.619 -9.493 -25.004 1.00 65.81 122 PHE A CA 1
ATOM 970 C C . PHE A 1 122 ? 21.552 -10.969 -24.579 1.00 65.81 122 PHE A C 1
ATOM 972 O O . PHE A 1 122 ? 22.586 -11.578 -24.320 1.00 65.81 122 PHE A O 1
ATOM 979 N N . GLY A 1 123 ? 20.364 -11.580 -24.548 1.00 60.91 123 GLY A N 1
ATOM 980 C CA . GLY A 1 123 ? 20.179 -13.002 -24.229 1.00 60.91 123 GLY A CA 1
ATOM 981 C C . GLY A 1 123 ? 20.665 -13.973 -25.314 1.00 60.91 123 GLY A C 1
ATOM 982 O O . GLY A 1 123 ? 20.616 -15.179 -25.101 1.00 60.91 123 GLY A O 1
ATOM 983 N N . GLY A 1 124 ? 21.121 -13.461 -26.464 1.00 57.47 124 GLY A N 1
ATOM 984 C CA . GLY A 1 124 ? 21.685 -14.242 -27.569 1.00 57.47 124 GLY A CA 1
ATOM 985 C C . GLY A 1 124 ? 23.194 -14.495 -27.486 1.00 57.47 124 GLY A C 1
ATOM 986 O O . GLY A 1 124 ? 23.727 -15.193 -28.343 1.00 57.47 124 GLY A O 1
ATOM 987 N N . PHE A 1 125 ? 23.895 -13.953 -26.484 1.00 62.59 125 PHE A N 1
ATOM 988 C CA . PHE A 1 125 ? 25.312 -14.251 -26.275 1.00 62.59 125 PHE A CA 1
ATOM 989 C C . PHE A 1 125 ? 25.451 -15.453 -25.335 1.00 62.59 125 PHE A C 1
ATOM 991 O O . PHE A 1 125 ? 25.273 -15.333 -24.123 1.00 62.59 125 PHE A O 1
ATOM 998 N N . ALA A 1 126 ? 25.740 -16.622 -25.911 1.00 58.44 126 ALA A N 1
ATOM 999 C CA . ALA A 1 126 ? 26.252 -17.764 -25.163 1.00 58.44 126 ALA A CA 1
ATOM 1000 C C . ALA A 1 126 ? 27.725 -17.488 -24.812 1.00 58.44 126 ALA A C 1
ATOM 1002 O O . ALA A 1 126 ? 28.518 -17.210 -25.713 1.00 58.44 126 ALA A O 1
ATOM 1003 N N . PHE A 1 127 ? 28.053 -17.510 -23.519 1.00 57.72 127 PHE A N 1
ATOM 1004 C CA . PHE A 1 127 ? 29.435 -17.575 -23.033 1.00 57.72 127 PHE A CA 1
ATOM 1005 C C . PHE A 1 127 ? 29.898 -19.029 -22.986 1.00 57.72 127 PHE A C 1
ATOM 1007 O O . PHE A 1 127 ? 29.057 -19.885 -22.622 1.00 57.72 127 PHE A O 1
#

Radius of gyration: 19.07 Å; chains: 1; bounding box: 46×46×52 Å